Protein AF-A0A6A3Q2L9-F1 (afdb_monomer)

Radius of gyration: 27.47 Å; Cα contacts (8 Å, |Δi|>4): 55; chains: 1; bounding box: 44×64×74 Å

Mean predicted aligned error: 17.3 Å

Foldseek 3Di:
DDDDDDDDDDDDDDPPPDPPDDPPPDPPDDDDDPPDCPPQQAEEALVVCCVVVPNPDSVVSVVLCVDVVSSYHHPYSDDDDDVVVVVVD

Organism: NCBI:txid53985

Sequence (89 aa):
MRRNVLIVRAAVGPRHELPPDVIMAALSQELTEPAEVSGDVQKGTLLEFHKRLAHLNYDSVERLAKEPSSGIYLTDHKWVNCLTCAEGK

Secondary structure (DSSP, 8-state):
-----------------PPP---------------------EEEEHHHHHHHTTT--HHHHHHHHHSGGG-EEEEE------HHHHHT-

pLDDT: mean 76.7, std 18.54, range [46.44, 97.19]

Structure (mmCIF, N/CA/C/O backbone):
data_AF-A0A6A3Q2L9-F1
#
_entry.id   AF-A0A6A3Q2L9-F1
#
loop_
_atom_site.group_PDB
_atom_site.id
_atom_site.type_symbol
_atom_site.label_atom_id
_atom_site.label_alt_id
_atom_site.label_comp_id
_atom_site.label_asym_id
_atom_site.label_entity_id
_ato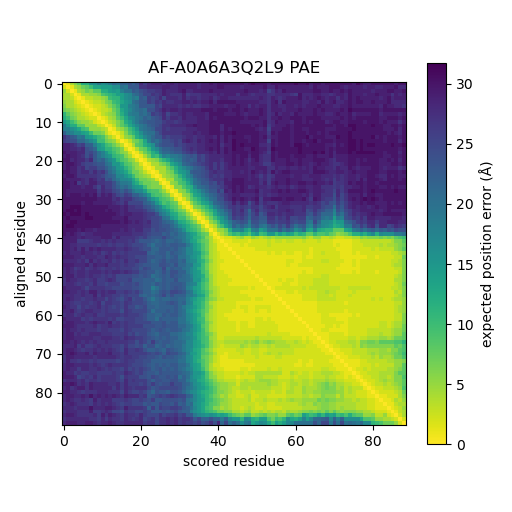m_site.label_seq_id
_atom_site.pdbx_PDB_ins_code
_atom_site.Cartn_x
_atom_site.Cartn_y
_atom_site.Cartn_z
_atom_site.occupancy
_atom_site.B_iso_or_equiv
_atom_site.auth_seq_id
_atom_site.auth_comp_id
_atom_site.auth_asym_id
_atom_site.auth_atom_id
_atom_site.pdbx_PDB_model_num
ATOM 1 N N . MET A 1 1 ? -5.545 56.217 -56.261 1.00 53.53 1 MET A N 1
ATOM 2 C CA . MET A 1 1 ? -5.361 54.927 -55.557 1.00 53.53 1 MET A CA 1
ATOM 3 C C . MET A 1 1 ? -5.712 55.125 -54.088 1.00 53.53 1 MET A C 1
ATOM 5 O O . MET A 1 1 ? -5.038 55.904 -53.427 1.00 53.53 1 MET A O 1
ATOM 9 N N . ARG A 1 2 ? -6.805 54.526 -53.599 1.00 59.81 2 ARG A N 1
ATOM 10 C CA . ARG A 1 2 ? -7.235 54.638 -52.192 1.00 59.81 2 ARG A CA 1
ATOM 11 C C . ARG A 1 2 ? -6.621 53.482 -51.396 1.00 59.81 2 ARG A C 1
ATOM 13 O O . ARG A 1 2 ? -6.716 52.340 -51.831 1.00 59.81 2 ARG A O 1
ATOM 20 N N . ARG A 1 3 ? -5.956 53.781 -50.278 1.00 60.72 3 ARG A N 1
ATOM 21 C CA . ARG A 1 3 ? -5.443 52.783 -49.328 1.00 60.72 3 ARG A CA 1
ATOM 22 C C . ARG A 1 3 ? -6.486 52.613 -48.228 1.00 60.72 3 ARG A C 1
ATOM 24 O O . ARG A 1 3 ? -6.742 53.564 -47.497 1.00 60.72 3 ARG A O 1
ATOM 31 N N . ASN A 1 4 ? -7.076 51.428 -48.126 1.00 60.97 4 ASN A N 1
ATOM 32 C CA . ASN A 1 4 ? -7.992 51.085 -47.043 1.00 60.97 4 ASN A CA 1
ATOM 33 C C . ASN A 1 4 ? -7.162 50.388 -45.961 1.00 60.97 4 ASN A C 1
ATOM 35 O O . ASN A 1 4 ? -6.688 49.277 -46.183 1.00 60.97 4 ASN A O 1
ATOM 39 N N . VAL A 1 5 ? -6.936 51.046 -44.824 1.00 63.97 5 VAL A N 1
ATOM 40 C CA . VAL A 1 5 ? -6.257 50.432 -43.675 1.00 63.97 5 VAL A CA 1
ATOM 41 C C . VAL A 1 5 ? -7.313 50.101 -42.630 1.00 63.97 5 VAL A C 1
ATOM 43 O O . VAL A 1 5 ? -8.036 50.989 -42.183 1.00 63.97 5 VAL A O 1
ATOM 46 N N . LEU A 1 6 ? -7.407 48.826 -42.253 1.00 66.56 6 LEU A N 1
ATOM 47 C CA . LEU A 1 6 ? -8.252 48.375 -41.153 1.00 66.56 6 LEU A CA 1
ATOM 48 C C . LEU A 1 6 ? -7.432 48.438 -39.862 1.00 66.56 6 LEU A C 1
ATOM 50 O O . LEU A 1 6 ? -6.464 47.699 -39.705 1.00 66.56 6 LEU A O 1
ATOM 54 N N . ILE A 1 7 ? -7.806 49.326 -38.945 1.00 68.44 7 ILE A N 1
ATOM 55 C CA . ILE A 1 7 ? -7.212 49.373 -37.607 1.00 68.44 7 ILE A CA 1
ATOM 56 C C . ILE A 1 7 ? -8.150 48.635 -36.659 1.00 68.44 7 ILE A C 1
ATOM 58 O O . ILE A 1 7 ? -9.272 49.076 -36.421 1.00 68.44 7 ILE A O 1
ATOM 62 N N . VAL A 1 8 ? -7.678 47.519 -36.106 1.00 64.31 8 VAL A N 1
ATOM 63 C CA . VAL A 1 8 ? -8.389 46.771 -35.067 1.00 64.31 8 VAL A CA 1
ATOM 64 C C . VAL A 1 8 ? -7.794 47.155 -33.719 1.00 64.31 8 VAL A C 1
ATOM 66 O O . VAL A 1 8 ? -6.612 46.935 -33.466 1.00 64.31 8 VAL A O 1
ATOM 69 N N . ARG A 1 9 ? -8.611 47.740 -32.841 1.00 59.72 9 ARG A N 1
ATOM 70 C CA . ARG A 1 9 ? -8.256 47.917 -31.431 1.00 59.72 9 ARG A CA 1
ATOM 71 C C . ARG A 1 9 ? -8.703 46.680 -30.665 1.00 59.72 9 ARG A C 1
ATOM 73 O O . ARG A 1 9 ? -9.899 46.439 -30.551 1.00 59.72 9 ARG A O 1
ATOM 80 N N . ALA A 1 10 ? -7.752 45.920 -30.137 1.00 60.91 10 ALA A N 1
ATOM 81 C CA . ALA A 1 10 ? -8.034 44.856 -29.185 1.00 60.91 10 ALA A CA 1
ATOM 82 C C . ALA A 1 10 ? -7.781 45.374 -27.766 1.00 60.91 10 ALA A C 1
ATOM 84 O O . ALA A 1 10 ? -6.704 45.892 -27.473 1.00 60.91 10 ALA A O 1
ATOM 85 N N . ALA A 1 11 ? -8.776 45.232 -26.895 1.00 64.75 11 ALA A N 1
ATOM 86 C CA . ALA A 1 11 ? -8.596 45.358 -25.458 1.00 64.75 11 ALA A CA 1
ATOM 87 C C . ALA A 1 11 ? -8.501 43.945 -24.873 1.00 64.75 11 ALA A C 1
ATOM 89 O O . ALA A 1 11 ? -9.383 43.119 -25.107 1.00 64.75 11 ALA A O 1
ATOM 90 N N . VAL A 1 12 ? -7.431 43.659 -24.131 1.00 63.31 12 VAL A N 1
ATOM 91 C CA . VAL A 1 12 ? -7.311 42.421 -23.353 1.00 63.31 12 VAL A CA 1
ATOM 92 C C . VAL A 1 12 ? -7.886 42.700 -21.970 1.00 63.31 12 VAL A C 1
ATOM 94 O O . VAL A 1 12 ? -7.276 43.411 -21.176 1.00 63.31 12 VAL A O 1
ATOM 97 N N . GLY A 1 13 ? -9.080 42.174 -21.699 1.00 63.69 13 GLY A N 1
ATOM 98 C CA . GLY A 1 13 ? -9.587 42.065 -20.332 1.00 63.69 13 GLY A CA 1
ATOM 99 C C . GLY A 1 13 ? -8.872 40.932 -19.582 1.00 63.69 13 GLY A C 1
ATOM 100 O O . GLY A 1 13 ? -8.396 39.990 -20.226 1.00 63.69 13 GLY A O 1
ATOM 101 N N . PRO A 1 14 ? -8.772 40.987 -18.242 1.00 61.59 14 PRO A N 1
ATOM 102 C CA . PRO A 1 14 ? -8.227 39.881 -17.468 1.00 61.59 14 PRO A CA 1
ATOM 103 C C . PRO A 1 14 ? -9.093 38.634 -17.673 1.00 61.59 14 PRO A C 1
ATOM 105 O O . PRO A 1 14 ? -10.303 38.655 -17.451 1.00 61.59 14 PRO A O 1
ATOM 108 N N . ARG A 1 15 ? -8.462 37.537 -18.096 1.00 57.09 15 ARG A N 1
ATOM 109 C CA . ARG A 1 15 ? -9.075 36.210 -18.074 1.00 57.09 15 ARG A CA 1
ATOM 110 C C . ARG A 1 15 ? -9.095 35.720 -16.630 1.00 57.09 15 ARG A C 1
ATOM 112 O O . ARG A 1 15 ? -8.136 35.109 -16.177 1.00 57.09 15 ARG A O 1
ATOM 119 N N . HIS A 1 16 ? -10.172 36.006 -15.906 1.00 53.47 16 HIS A N 1
ATOM 120 C CA . HIS A 1 16 ? -10.572 35.115 -14.824 1.00 53.47 16 HIS A CA 1
ATOM 121 C C . HIS A 1 16 ? -11.335 33.967 -15.482 1.00 53.47 16 HIS A C 1
ATOM 123 O O . HIS A 1 16 ? -12.518 34.090 -15.794 1.00 53.47 16 HIS A O 1
ATOM 129 N N . GLU A 1 17 ? -10.629 32.879 -15.774 1.00 53.34 17 GLU A N 1
ATOM 130 C CA . GLU A 1 17 ? -11.277 31.600 -16.046 1.00 53.34 17 GLU A CA 1
ATOM 131 C C . GLU A 1 17 ? -11.890 31.135 -14.723 1.00 53.34 17 GLU A C 1
ATOM 133 O O . GLU A 1 17 ? -11.204 30.631 -13.837 1.00 53.34 17 GLU A O 1
ATOM 138 N N . LEU A 1 18 ? -13.185 31.399 -14.549 1.00 61.44 18 LEU A N 1
ATOM 139 C CA . LEU A 1 18 ? -13.983 30.702 -13.550 1.00 61.44 18 LEU A CA 1
ATOM 140 C C . LEU A 1 18 ? -13.920 29.203 -13.891 1.00 61.44 18 LEU A C 1
ATOM 142 O O . LEU A 1 18 ? -14.171 28.853 -15.050 1.00 61.44 18 LEU A O 1
ATOM 146 N N . PRO A 1 19 ? -13.587 28.315 -12.939 1.00 61.09 19 PRO A N 1
ATOM 147 C CA . PRO A 1 19 ? -13.742 26.884 -13.152 1.00 61.09 19 PRO A CA 1
ATOM 148 C 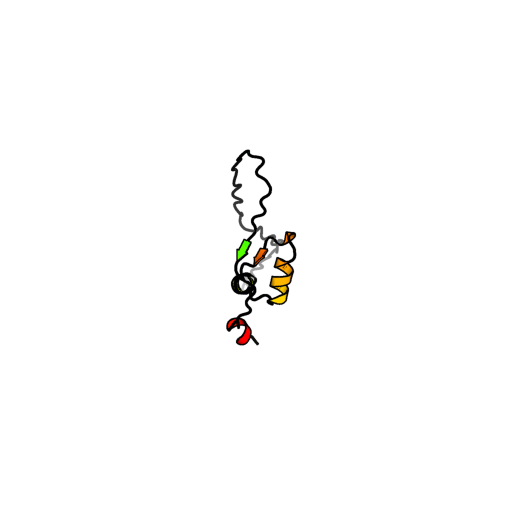C . PRO A 1 19 ? -15.203 26.593 -13.527 1.00 61.09 19 PRO A C 1
ATOM 150 O O . PRO A 1 19 ? -16.098 27.221 -12.955 1.00 61.09 19 PRO A O 1
ATOM 153 N N . PRO A 1 20 ? -15.462 25.679 -14.478 1.00 56.66 20 PRO A N 1
ATOM 154 C CA . PRO A 1 20 ? -16.823 25.321 -14.854 1.00 56.66 20 PRO A CA 1
ATOM 155 C C . PRO A 1 20 ? -17.557 24.793 -13.621 1.00 56.66 20 PRO A C 1
ATOM 157 O O . PRO A 1 20 ? -16.973 24.041 -12.841 1.00 56.66 20 PRO A O 1
ATOM 160 N N . ASP A 1 21 ? -18.809 25.221 -13.457 1.00 53.12 21 ASP A N 1
ATOM 161 C CA . ASP A 1 21 ? -19.701 24.909 -12.339 1.00 53.12 21 ASP A CA 1
ATOM 162 C C . ASP A 1 21 ? -19.529 23.470 -11.825 1.00 53.12 21 ASP A C 1
ATOM 164 O O . ASP A 1 21 ? -20.034 22.503 -12.402 1.00 53.12 21 ASP A O 1
ATOM 168 N N . VAL A 1 22 ? -18.803 23.318 -10.716 1.00 56.31 22 VAL A N 1
ATOM 169 C CA . VAL A 1 22 ? -18.700 22.040 -10.015 1.00 56.31 22 VAL A CA 1
ATOM 170 C C . VAL A 1 22 ? -19.989 21.871 -9.222 1.00 56.31 22 VAL A C 1
ATOM 172 O O . VAL A 1 22 ? -20.202 22.536 -8.208 1.00 56.31 22 VAL A O 1
ATOM 175 N N . ILE A 1 23 ? -20.870 20.984 -9.685 1.00 64.00 23 ILE A N 1
ATOM 176 C CA . ILE A 1 23 ? -22.069 20.594 -8.941 1.00 64.00 23 ILE A CA 1
ATOM 177 C C . ILE A 1 23 ? -21.618 19.801 -7.708 1.00 64.00 23 ILE A C 1
ATOM 179 O O . ILE A 1 23 ? -21.339 18.605 -7.780 1.00 64.00 23 ILE A O 1
ATOM 183 N N . MET A 1 24 ? -21.537 20.478 -6.565 1.00 53.19 24 MET A N 1
ATOM 184 C CA . MET A 1 24 ? -21.345 19.848 -5.260 1.00 53.19 24 MET A CA 1
ATOM 185 C C . MET A 1 24 ? -22.662 19.180 -4.856 1.00 53.19 24 MET A C 1
ATOM 187 O O . MET A 1 24 ? -23.569 19.831 -4.340 1.00 53.19 24 MET A O 1
ATOM 191 N N . ALA A 1 25 ? -22.797 17.879 -5.112 1.00 61.56 25 ALA A N 1
ATOM 192 C CA . ALA A 1 25 ? -23.889 17.100 -4.543 1.00 61.56 25 ALA A CA 1
ATOM 193 C C . ALA A 1 25 ? -23.671 16.986 -3.026 1.00 61.56 25 ALA A C 1
ATOM 195 O O . ALA A 1 25 ? -22.812 16.238 -2.561 1.00 61.56 25 ALA A O 1
ATOM 196 N N . ALA A 1 26 ? -24.433 17.756 -2.251 1.00 56.97 26 ALA A N 1
ATOM 197 C CA . ALA A 1 26 ? -24.530 17.571 -0.812 1.00 56.97 26 ALA A CA 1
ATOM 198 C C . ALA A 1 26 ? -25.267 16.252 -0.545 1.00 56.97 26 ALA A C 1
ATOM 200 O O . ALA A 1 26 ? -26.466 16.134 -0.798 1.00 56.97 26 ALA A O 1
ATOM 201 N N . LEU A 1 27 ? -24.547 15.244 -0.059 1.00 49.75 27 LEU A N 1
ATOM 202 C CA . LEU A 1 27 ? -25.151 14.003 0.413 1.00 49.75 27 LEU A CA 1
ATOM 203 C C . LEU A 1 27 ? -25.731 14.267 1.809 1.00 49.75 27 LEU A C 1
ATOM 205 O O . LEU A 1 27 ? -25.088 14.045 2.830 1.00 4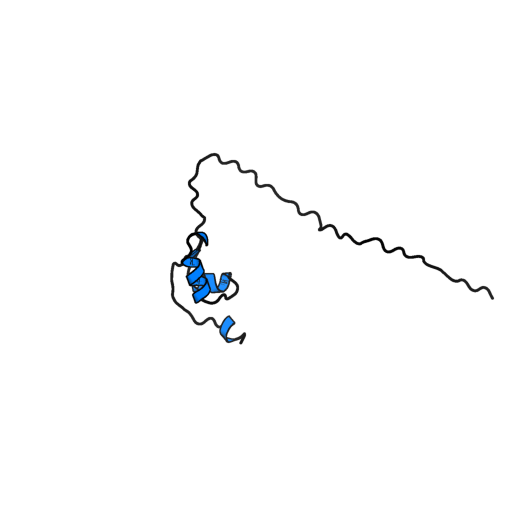9.75 27 LEU A O 1
ATOM 209 N N . SER A 1 28 ? -26.950 14.804 1.848 1.00 56.91 28 SER A N 1
ATOM 210 C CA . SER A 1 28 ? -27.758 14.837 3.064 1.00 56.91 28 SER A CA 1
ATOM 211 C C . SER A 1 28 ? -28.271 13.429 3.341 1.00 56.91 28 SER A C 1
ATOM 213 O O . SER A 1 28 ? -29.305 13.020 2.819 1.00 56.91 28 SER A O 1
ATOM 215 N N . GLN A 1 29 ? -27.540 12.681 4.160 1.00 49.34 29 GLN A N 1
ATOM 216 C CA . GLN A 1 29 ? -28.108 11.568 4.910 1.00 49.34 29 GLN A CA 1
ATOM 217 C C . GLN A 1 29 ? -27.811 11.809 6.384 1.00 49.34 29 GLN A C 1
ATOM 219 O O . GLN A 1 29 ? -26.766 11.443 6.914 1.00 49.34 29 GLN A O 1
ATOM 224 N N . GLU A 1 30 ? -28.748 12.505 7.020 1.00 53.25 30 GLU A N 1
ATOM 225 C CA . GLU A 1 30 ? -28.942 12.451 8.459 1.00 53.25 30 GLU A CA 1
ATOM 226 C C . GLU A 1 30 ? -29.280 10.999 8.816 1.00 53.25 30 GLU A C 1
ATOM 228 O O . GLU A 1 30 ? -30.367 10.510 8.519 1.00 53.25 30 GLU A O 1
ATOM 233 N N . LEU A 1 31 ? -28.321 10.294 9.412 1.00 46.50 31 LEU A N 1
ATOM 234 C CA . LEU A 1 31 ? -28.600 9.137 10.247 1.00 46.50 31 LEU A CA 1
ATOM 235 C C . LEU A 1 31 ? -28.103 9.484 11.643 1.00 46.50 31 LEU A C 1
ATOM 237 O O . LEU A 1 31 ? -26.916 9.417 11.954 1.00 46.50 31 LEU A O 1
ATOM 241 N N . THR A 1 32 ? -29.049 9.937 12.456 1.00 51.34 32 THR A N 1
ATOM 242 C CA . THR A 1 32 ? -28.945 9.989 13.906 1.00 51.34 32 THR A CA 1
ATOM 243 C C . THR A 1 32 ? -28.611 8.602 14.436 1.00 51.34 32 THR A C 1
ATOM 245 O O . THR A 1 32 ? -29.483 7.753 14.472 1.00 51.34 32 THR A O 1
ATOM 248 N N . GLU A 1 33 ? -27.368 8.405 14.856 1.00 49.47 33 GLU A N 1
ATOM 249 C CA . GLU A 1 33 ? -26.946 7.570 15.985 1.00 49.47 33 GLU A CA 1
ATOM 250 C C . GLU A 1 33 ? -25.586 8.138 16.438 1.00 49.47 33 GLU A C 1
ATOM 252 O O . GLU A 1 33 ? -24.796 8.538 15.575 1.00 49.47 33 GLU A O 1
ATOM 257 N N . PRO A 1 34 ? -25.246 8.206 17.740 1.00 53.03 34 PRO A N 1
ATOM 258 C CA . PRO A 1 34 ? -23.877 8.473 18.168 1.00 53.03 34 PRO A CA 1
ATOM 259 C C . PRO A 1 34 ? -23.055 7.207 17.901 1.00 53.03 34 PRO A C 1
ATOM 261 O O . PRO A 1 34 ? -22.673 6.477 18.811 1.00 53.03 34 PRO A O 1
ATOM 264 N N . ALA A 1 35 ? -22.852 6.894 16.624 1.00 46.44 35 ALA A N 1
ATOM 265 C CA . ALA A 1 35 ? -21.994 5.812 16.208 1.00 46.44 35 ALA A CA 1
ATOM 266 C C . ALA A 1 35 ? -20.566 6.277 16.480 1.00 46.44 35 ALA A C 1
ATOM 268 O O . ALA A 1 35 ? -20.051 7.162 15.797 1.00 46.44 35 ALA A O 1
ATOM 269 N N . GLU A 1 36 ? -19.993 5.731 17.554 1.00 49.59 36 GLU A N 1
ATOM 270 C CA . GLU A 1 36 ? -18.563 5.543 17.786 1.00 49.59 36 GLU A CA 1
ATOM 271 C C . GLU A 1 36 ? -17.757 5.870 16.523 1.00 49.59 36 GLU A C 1
ATOM 273 O O . GLU A 1 36 ? -17.998 5.257 15.480 1.00 49.59 36 GLU A O 1
ATOM 278 N N . VAL A 1 37 ? -16.819 6.821 16.607 1.00 50.97 37 VAL A N 1
ATOM 279 C CA . VAL A 1 37 ? -15.812 7.088 15.568 1.00 50.97 37 VAL A CA 1
ATOM 280 C C . VAL A 1 37 ? -14.983 5.814 15.387 1.00 50.97 37 VAL A C 1
ATOM 282 O O . VAL A 1 37 ? -13.869 5.668 15.878 1.00 50.97 37 VAL A O 1
ATOM 285 N N . SER A 1 38 ? -15.557 4.835 14.702 1.00 52.00 38 SER A N 1
ATOM 286 C CA . SER A 1 38 ? -14.859 3.712 14.132 1.00 52.00 38 SER A CA 1
ATOM 287 C C . SER A 1 38 ? -14.199 4.317 12.911 1.00 52.00 38 SER A C 1
ATOM 289 O O . SER A 1 38 ? -14.810 4.431 11.851 1.00 52.00 38 SER A O 1
ATOM 291 N N . GLY A 1 39 ? -12.997 4.867 13.111 1.00 61.25 39 GLY A N 1
ATOM 292 C CA . GLY A 1 39 ? -12.188 5.353 12.004 1.00 61.25 39 GLY A CA 1
ATOM 293 C C . GLY A 1 39 ? -12.163 4.265 10.938 1.00 61.25 39 GLY A C 1
ATOM 294 O O . GLY A 1 39 ? -11.969 3.097 11.275 1.00 61.25 39 GLY A O 1
ATOM 295 N N . ASP A 1 40 ? -12.438 4.629 9.689 1.00 74.50 40 ASP A N 1
ATOM 296 C CA . ASP A 1 40 ? -12.429 3.701 8.560 1.00 74.50 40 ASP A CA 1
ATOM 297 C C . ASP A 1 40 ? -10.992 3.200 8.349 1.00 74.50 40 ASP A C 1
ATOM 299 O O . ASP A 1 40 ? -10.212 3.757 7.575 1.00 74.50 40 ASP A O 1
ATOM 303 N N . VAL A 1 41 ? -10.590 2.212 9.156 1.00 88.31 41 VAL A N 1
ATOM 304 C CA . VAL A 1 41 ? -9.248 1.647 9.133 1.00 88.31 41 VAL A CA 1
ATOM 305 C C . VAL A 1 41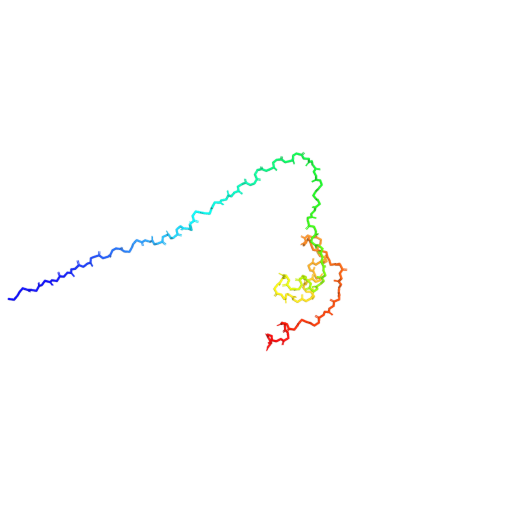 ? -9.141 0.817 7.869 1.00 88.31 41 VAL A C 1
ATOM 307 O O . VAL A 1 41 ? -9.682 -0.289 7.772 1.00 88.31 41 VAL A O 1
ATOM 310 N N . GLN A 1 42 ? -8.389 1.334 6.906 1.00 94.19 42 GLN A N 1
ATOM 311 C CA . GLN A 1 42 ? -8.097 0.641 5.670 1.00 94.19 42 GLN A CA 1
ATOM 312 C C . GLN A 1 42 ? -7.143 -0.510 5.963 1.00 94.19 42 GLN A C 1
ATOM 314 O O . GLN A 1 42 ? -5.980 -0.314 6.320 1.00 94.19 42 GLN A O 1
ATOM 319 N N . LYS A 1 43 ? -7.648 -1.729 5.792 1.00 95.75 43 LYS A N 1
ATOM 320 C CA . LYS A 1 43 ? -6.870 -2.958 5.928 1.00 95.75 43 LYS A CA 1
ATOM 321 C C . LYS A 1 43 ? -6.372 -3.414 4.565 1.00 95.75 43 LYS A C 1
ATOM 323 O O . LYS A 1 43 ? -7.103 -3.343 3.580 1.00 95.75 43 LYS A O 1
ATOM 328 N N . GLY A 1 44 ? -5.143 -3.901 4.516 1.00 95.62 44 GLY A N 1
ATOM 329 C CA . GLY A 1 44 ? -4.550 -4.427 3.291 1.00 95.62 44 GLY A CA 1
ATOM 330 C C . GLY A 1 44 ? -3.116 -4.881 3.507 1.00 95.62 44 GLY A C 1
ATOM 331 O O . GLY A 1 44 ? -2.514 -4.632 4.548 1.00 95.62 44 GLY A O 1
ATOM 332 N N . THR A 1 45 ? -2.557 -5.558 2.519 1.00 97.12 45 THR A N 1
ATOM 333 C CA . THR A 1 45 ? -1.168 -6.021 2.550 1.00 97.12 45 THR A CA 1
ATOM 334 C C . THR A 1 45 ? -0.194 -4.877 2.269 1.00 97.12 45 THR A C 1
ATOM 336 O O . THR A 1 45 ? -0.525 -3.889 1.607 1.00 97.12 45 THR A O 1
ATOM 339 N N . LEU A 1 46 ? 1.055 -5.032 2.710 1.00 97.19 46 LEU A N 1
ATOM 340 C CA . LEU A 1 46 ? 2.123 -4.075 2.425 1.00 97.19 46 LEU A CA 1
ATOM 341 C C . LEU A 1 46 ? 2.306 -3.817 0.916 1.00 97.19 46 LEU A C 1
ATOM 343 O O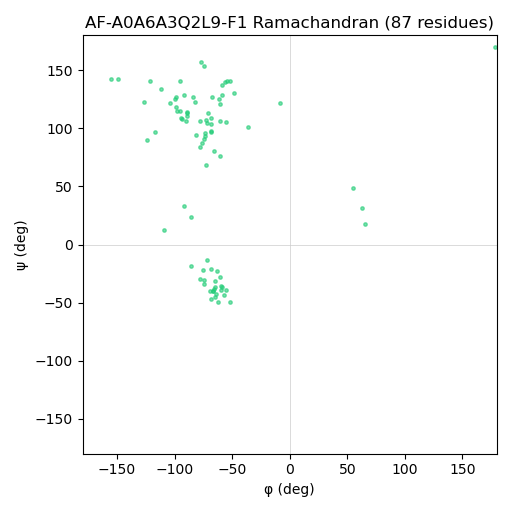 . LEU A 1 46 ? 2.498 -2.674 0.502 1.00 97.19 46 LEU A O 1
ATOM 347 N N . LEU A 1 47 ? 2.186 -4.856 0.080 1.00 95.88 47 LEU A N 1
ATOM 348 C CA . LEU A 1 47 ? 2.275 -4.731 -1.379 1.00 95.88 47 LEU A CA 1
ATOM 349 C C . LEU A 1 47 ? 1.113 -3.923 -1.973 1.00 95.88 47 LEU A C 1
ATOM 351 O O . LEU A 1 47 ? 1.317 -3.137 -2.901 1.00 95.88 47 LEU A O 1
ATOM 355 N N . GLU A 1 48 ? -0.105 -4.112 -1.467 1.00 96.25 48 GLU A N 1
ATOM 356 C CA . GLU A 1 48 ? -1.274 -3.360 -1.930 1.00 96.25 48 GLU A CA 1
ATOM 357 C C . GLU A 1 48 ? -1.139 -1.878 -1.606 1.00 96.25 48 GLU A C 1
ATOM 359 O O . GLU A 1 48 ? -1.356 -1.047 -2.486 1.00 96.25 48 GLU A O 1
ATOM 364 N N . PHE A 1 49 ? -0.721 -1.532 -0.386 1.00 96.56 49 PHE A N 1
ATOM 365 C CA . PHE A 1 49 ? -0.483 -0.136 -0.026 1.00 96.56 49 PHE A CA 1
ATOM 366 C C . PHE A 1 49 ? 0.697 0.467 -0.778 1.00 96.56 49 PHE A C 1
ATOM 368 O O . PHE A 1 49 ? 0.574 1.587 -1.262 1.00 96.56 49 PHE A O 1
ATOM 375 N N . HIS A 1 50 ? 1.789 -0.277 -0.970 1.00 96.38 50 HIS A N 1
ATOM 376 C CA . HIS A 1 50 ? 2.889 0.148 -1.836 1.00 96.38 50 HIS A CA 1
ATOM 377 C C . HIS A 1 50 ? 2.377 0.553 -3.227 1.00 96.38 50 HIS A C 1
ATOM 379 O O . HIS A 1 50 ? 2.670 1.651 -3.690 1.00 96.38 50 HIS A O 1
ATOM 385 N N . LYS A 1 51 ? 1.544 -0.277 -3.870 1.00 95.00 51 LYS A N 1
ATOM 386 C CA . LYS A 1 51 ? 0.971 0.032 -5.193 1.00 95.00 51 LYS A CA 1
ATOM 387 C C . LYS A 1 51 ? -0.032 1.190 -5.156 1.00 95.00 51 LYS A C 1
ATOM 389 O O . LYS A 1 51 ? 0.048 2.087 -5.990 1.00 95.00 51 LYS A O 1
ATOM 394 N N . ARG A 1 52 ? -0.967 1.193 -4.197 1.00 95.56 52 ARG A N 1
ATOM 395 C CA . ARG A 1 52 ? -2.018 2.224 -4.066 1.00 95.56 52 ARG A CA 1
ATOM 396 C C . ARG A 1 52 ? -1.446 3.606 -3.750 1.00 95.56 52 ARG A C 1
ATOM 398 O O . ARG A 1 52 ? -2.005 4.603 -4.189 1.00 95.56 52 ARG A O 1
ATOM 405 N N . LEU A 1 53 ? -0.324 3.661 -3.035 1.00 95.12 53 LEU A N 1
ATOM 406 C CA . LEU A 1 53 ? 0.394 4.887 -2.683 1.00 95.12 53 LEU A CA 1
ATOM 407 C C . LEU A 1 53 ? 1.481 5.233 -3.714 1.00 95.12 53 LEU A C 1
ATOM 409 O O . LEU A 1 53 ? 2.527 5.764 -3.355 1.00 95.12 53 LEU A O 1
ATOM 413 N N . ALA A 1 54 ? 1.241 4.920 -4.991 1.00 95.12 54 ALA A N 1
ATOM 414 C CA . ALA A 1 54 ? 2.129 5.250 -6.106 1.00 95.12 54 ALA A CA 1
ATOM 415 C C . ALA A 1 54 ? 3.570 4.742 -5.920 1.00 95.12 54 ALA A C 1
ATOM 417 O O . ALA A 1 54 ? 4.536 5.474 -6.118 1.00 95.12 54 ALA A O 1
ATOM 418 N N . HIS A 1 55 ? 3.707 3.469 -5.553 1.00 95.19 55 HIS A N 1
ATOM 419 C CA . HIS A 1 55 ? 4.995 2.802 -5.358 1.00 95.19 55 HIS A CA 1
ATOM 420 C C . HIS A 1 55 ? 5.850 3.397 -4.230 1.00 95.19 55 HIS A C 1
ATOM 422 O O . HIS A 1 55 ? 7.080 3.345 -4.277 1.00 95.19 55 HIS A O 1
ATOM 428 N N . LEU A 1 56 ? 5.205 3.929 -3.187 1.00 95.12 56 LEU A N 1
ATOM 429 C CA . LEU A 1 56 ? 5.884 4.432 -1.997 1.00 95.12 56 LEU A CA 1
ATOM 430 C C . LEU A 1 56 ? 6.794 3.356 -1.379 1.00 95.12 56 LEU A C 1
ATOM 432 O O . LEU A 1 56 ? 6.418 2.187 -1.307 1.00 95.12 56 LEU A O 1
ATOM 436 N N . ASN A 1 57 ? 7.980 3.751 -0.903 1.00 94.12 57 ASN A N 1
ATOM 437 C CA . ASN A 1 57 ? 8.923 2.828 -0.264 1.00 94.12 57 ASN A CA 1
ATOM 438 C C . ASN A 1 57 ? 8.257 2.012 0.858 1.00 94.12 57 ASN A C 1
ATOM 440 O O . ASN A 1 57 ? 7.488 2.559 1.652 1.00 94.12 57 ASN A O 1
ATOM 444 N N . TYR A 1 58 ? 8.611 0.731 0.960 1.00 95.62 58 TYR A N 1
ATOM 445 C CA . TYR A 1 58 ? 8.041 -0.178 1.951 1.00 95.62 58 TYR A CA 1
ATOM 446 C C . TYR A 1 58 ? 8.222 0.329 3.386 1.00 95.62 58 TYR A C 1
ATOM 448 O O . TYR A 1 58 ? 7.241 0.367 4.125 1.00 95.62 58 TYR A O 1
ATOM 456 N N . ASP A 1 59 ? 9.403 0.845 3.752 1.00 96.44 59 ASP A N 1
ATOM 457 C CA . ASP A 1 59 ? 9.619 1.409 5.097 1.00 96.44 59 ASP A CA 1
ATOM 458 C C . ASP A 1 59 ? 8.676 2.577 5.398 1.00 96.44 59 ASP A C 1
ATOM 460 O O . ASP A 1 59 ? 8.228 2.758 6.529 1.00 96.44 59 ASP A O 1
ATOM 464 N N . SER A 1 60 ? 8.366 3.397 4.392 1.00 96.38 60 SER A N 1
ATOM 465 C CA . SER A 1 60 ? 7.457 4.531 4.555 1.00 96.38 60 SER A CA 1
ATOM 466 C C . SER A 1 60 ? 6.023 4.055 4.778 1.00 96.38 60 SER A C 1
ATOM 468 O O . SER A 1 60 ? 5.333 4.602 5.634 1.00 96.38 60 SER A O 1
ATOM 470 N N . VAL A 1 61 ? 5.591 3.012 4.063 1.00 96.12 61 VAL A N 1
ATOM 471 C CA . VAL A 1 61 ? 4.276 2.389 4.274 1.00 96.12 61 VAL A CA 1
ATOM 472 C C . VAL A 1 61 ? 4.188 1.763 5.668 1.00 96.12 61 VAL A C 1
ATOM 474 O O . VAL A 1 61 ? 3.201 1.964 6.370 1.00 96.12 61 VAL A O 1
ATOM 477 N N . GLU A 1 62 ? 5.235 1.074 6.123 1.00 96.56 62 GLU A N 1
ATOM 478 C CA . GLU A 1 62 ? 5.271 0.523 7.481 1.00 96.56 62 GLU A CA 1
ATOM 479 C C . GLU A 1 62 ? 5.265 1.607 8.560 1.00 96.56 62 GLU A C 1
ATOM 481 O O . GLU A 1 62 ? 4.651 1.435 9.612 1.00 96.56 62 GLU A O 1
ATOM 486 N N . ARG A 1 63 ? 5.936 2.738 8.321 1.00 96.50 63 ARG A N 1
ATOM 487 C CA . ARG A 1 63 ? 5.893 3.888 9.232 1.00 96.50 63 ARG A CA 1
ATOM 488 C C . ARG A 1 63 ? 4.504 4.511 9.305 1.00 96.50 63 ARG A C 1
ATOM 490 O O . ARG A 1 63 ? 4.103 4.884 10.400 1.00 96.50 63 ARG A O 1
ATOM 497 N N . LEU A 1 64 ? 3.780 4.587 8.187 1.00 95.19 64 LEU A N 1
ATOM 498 C CA . LEU A 1 64 ? 2.384 5.031 8.186 1.00 95.19 64 LEU A CA 1
ATOM 499 C C . LEU A 1 64 ? 1.523 4.076 9.011 1.00 95.19 64 LEU A C 1
ATOM 501 O O . LEU A 1 64 ? 0.849 4.520 9.927 1.00 95.19 64 LEU A O 1
ATOM 505 N N . ALA A 1 65 ? 1.632 2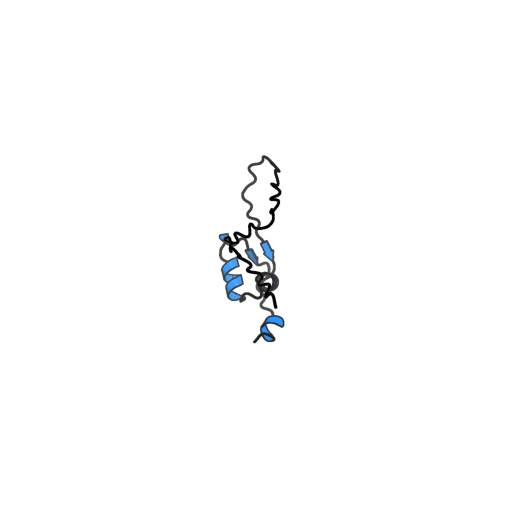.769 8.783 1.00 95.12 65 ALA A N 1
ATOM 506 C CA . ALA A 1 65 ? 0.849 1.775 9.517 1.00 95.12 65 ALA A CA 1
ATOM 507 C C . ALA A 1 65 ? 1.128 1.733 11.034 1.00 95.12 65 ALA A C 1
ATOM 509 O O . ALA A 1 65 ? 0.291 1.268 11.804 1.00 95.12 65 ALA A O 1
ATOM 510 N N . LYS A 1 66 ? 2.300 2.205 11.481 1.00 95.06 66 LY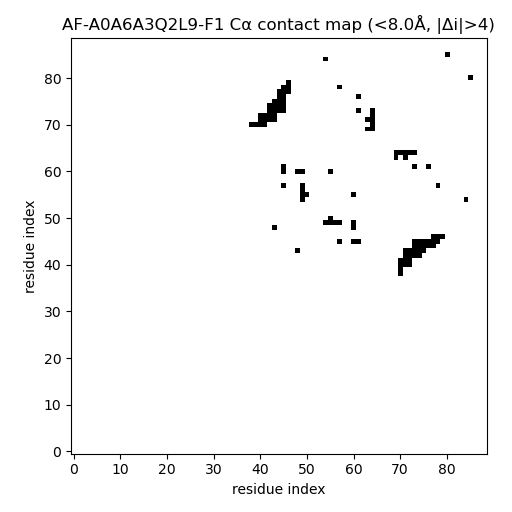S A N 1
ATOM 511 C CA . LYS A 1 66 ? 2.627 2.348 12.912 1.00 95.06 66 LYS A CA 1
ATOM 512 C C . LYS A 1 66 ? 1.933 3.538 13.568 1.00 95.06 66 LYS A C 1
ATOM 514 O O . LYS A 1 66 ? 1.812 3.551 14.788 1.00 95.06 66 LYS A O 1
ATOM 519 N N . GLU A 1 67 ? 1.524 4.529 12.784 1.00 93.19 67 GLU A N 1
ATOM 520 C CA . GLU A 1 67 ? 0.840 5.727 13.254 1.00 93.19 67 GLU A CA 1
ATOM 521 C C . GLU A 1 67 ? -0.678 5.468 13.263 1.00 93.19 67 GLU A C 1
ATOM 523 O O . GLU A 1 67 ? -1.273 5.363 12.186 1.00 93.19 67 GLU A O 1
ATOM 528 N N . PRO A 1 68 ? -1.339 5.367 14.436 1.00 85.44 68 PRO A N 1
ATOM 529 C CA . PRO A 1 68 ? -2.769 5.057 14.511 1.00 85.44 68 PRO A CA 1
ATOM 530 C C . PRO A 1 68 ? -3.644 6.093 13.800 1.00 85.44 68 PRO A C 1
ATOM 532 O O . PRO A 1 68 ? -4.710 5.753 13.289 1.00 85.44 68 PRO A O 1
ATOM 535 N N . SER A 1 69 ? -3.182 7.347 13.724 1.00 88.81 69 SER A N 1
ATOM 536 C CA . SER A 1 69 ? -3.887 8.416 13.010 1.00 88.81 69 SER A CA 1
ATOM 537 C C . SER A 1 69 ? -3.840 8.281 11.484 1.00 88.81 69 SER A C 1
ATOM 539 O O . SER A 1 69 ? -4.630 8.927 10.798 1.00 88.81 69 SER A O 1
ATOM 541 N N . SER A 1 70 ? -2.974 7.420 10.934 1.00 90.50 70 SER A N 1
ATOM 542 C CA . SER A 1 70 ? -2.910 7.164 9.489 1.00 90.50 70 SER A CA 1
ATOM 543 C C . SER A 1 70 ? -4.141 6.431 8.950 1.00 90.50 70 SER A C 1
ATOM 545 O O . SER A 1 70 ? -4.387 6.461 7.745 1.00 90.50 70 SER A O 1
ATOM 547 N N . GLY A 1 71 ? -4.890 5.740 9.819 1.00 93.00 71 GLY A N 1
ATOM 548 C CA . GLY A 1 71 ? -6.036 4.925 9.420 1.00 93.00 71 GLY A CA 1
ATOM 549 C C . GLY A 1 71 ? -5.667 3.720 8.548 1.00 93.00 71 GLY A C 1
ATOM 550 O O . GLY A 1 71 ? -6.540 3.174 7.882 1.00 93.00 71 GLY A O 1
ATOM 551 N N . ILE A 1 72 ? -4.399 3.298 8.519 1.00 94.12 72 ILE A N 1
ATOM 552 C CA . ILE A 1 72 ? -3.938 2.147 7.735 1.00 94.12 72 ILE A CA 1
ATOM 553 C C . ILE A 1 72 ? -3.522 1.016 8.672 1.00 94.12 72 ILE A C 1
ATOM 555 O O . ILE A 1 72 ? -2.769 1.218 9.620 1.00 94.12 72 ILE A O 1
ATOM 559 N N . TYR A 1 73 ? -3.967 -0.199 8.364 1.00 95.06 73 TYR A N 1
ATOM 560 C CA . TYR A 1 73 ? -3.567 -1.412 9.063 1.00 95.06 73 TYR A CA 1
ATOM 561 C C . TYR A 1 73 ? -3.043 -2.452 8.073 1.00 95.06 73 TYR A C 1
ATOM 563 O O . TYR A 1 73 ? -3.747 -2.873 7.151 1.00 95.06 73 TYR A O 1
ATOM 571 N N . LEU A 1 74 ? -1.802 -2.889 8.286 1.00 96.50 74 LEU A N 1
ATOM 572 C CA . LEU A 1 74 ? -1.181 -3.918 7.462 1.00 96.50 74 LEU A CA 1
ATOM 573 C C . LEU A 1 74 ? -1.617 -5.307 7.924 1.00 96.50 74 LEU A C 1
ATOM 575 O O . LEU A 1 74 ? -1.417 -5.683 9.074 1.00 96.50 74 LEU A O 1
ATOM 579 N N . THR A 1 75 ? -2.200 -6.085 7.016 1.00 96.44 75 THR A N 1
ATOM 580 C CA . THR A 1 75 ? -2.558 -7.492 7.264 1.00 96.44 75 THR A CA 1
ATOM 581 C C . THR A 1 75 ? -1.395 -8.446 6.992 1.00 96.44 75 THR A C 1
ATOM 583 O O . THR A 1 75 ? -1.423 -9.589 7.437 1.00 96.44 75 THR A O 1
ATOM 586 N N . ASP A 1 76 ? -0.391 -7.985 6.244 1.00 94.38 76 ASP A N 1
ATOM 587 C CA . ASP A 1 76 ? 0.850 -8.691 5.931 1.00 94.38 76 ASP A CA 1
ATOM 588 C C . ASP A 1 76 ? 1.986 -7.673 5.757 1.00 94.38 76 ASP A C 1
ATOM 590 O O . ASP A 1 76 ? 1.781 -6.598 5.188 1.00 94.38 76 ASP A O 1
ATOM 594 N N . HIS A 1 77 ? 3.178 -8.044 6.221 1.00 94.75 77 HIS A N 1
ATOM 595 C CA . HIS A 1 77 ? 4.413 -7.259 6.172 1.00 94.75 77 HIS A CA 1
ATOM 596 C C . HIS A 1 77 ? 5.428 -7.830 5.175 1.00 94.75 77 HIS A C 1
ATOM 598 O O . HIS A 1 77 ? 6.597 -7.456 5.191 1.00 94.75 77 HIS A O 1
ATOM 604 N N . LYS A 1 78 ? 5.030 -8.768 4.311 1.00 92.94 78 LYS A N 1
ATOM 605 C CA . LYS A 1 78 ? 5.940 -9.366 3.338 1.00 92.94 78 LYS A CA 1
ATOM 606 C C . LYS A 1 78 ? 6.389 -8.356 2.287 1.00 92.94 78 LYS A C 1
ATOM 608 O O . LYS A 1 78 ? 5.586 -7.763 1.566 1.00 92.94 78 LYS A O 1
ATOM 613 N N . TRP A 1 79 ? 7.703 -8.245 2.133 1.00 92.12 79 TRP A N 1
ATOM 614 C CA . TRP A 1 79 ? 8.314 -7.471 1.062 1.00 92.12 79 TRP A CA 1
ATOM 615 C C . TRP A 1 79 ? 8.391 -8.338 -0.188 1.00 92.12 79 TRP A C 1
ATOM 617 O O . TRP A 1 79 ? 8.904 -9.460 -0.166 1.00 92.12 79 TRP A O 1
ATOM 627 N N . VAL A 1 80 ? 7.860 -7.821 -1.288 1.00 90.94 80 VAL A N 1
ATOM 628 C CA . VAL A 1 80 ? 7.878 -8.498 -2.585 1.00 90.94 80 VAL A CA 1
ATOM 629 C C . VAL A 1 80 ? 8.599 -7.599 -3.576 1.00 90.94 80 VAL A C 1
ATOM 631 O O . VAL A 1 80 ? 8.416 -6.380 -3.564 1.00 90.94 80 VAL A O 1
ATOM 634 N N . ASN A 1 81 ? 9.408 -8.186 -4.458 1.00 90.44 81 ASN A N 1
ATOM 635 C CA . ASN A 1 81 ? 10.004 -7.425 -5.550 1.00 90.44 81 ASN A CA 1
ATOM 636 C C . ASN A 1 81 ? 8.899 -6.832 -6.429 1.00 90.44 81 ASN A C 1
ATOM 638 O O . ASN A 1 81 ? 8.082 -7.556 -6.998 1.00 90.44 81 ASN A O 1
ATOM 642 N N . CYS A 1 82 ? 8.891 -5.506 -6.546 1.00 91.19 82 CYS A N 1
ATOM 643 C CA . CYS A 1 82 ? 7.981 -4.795 -7.426 1.00 91.19 82 CYS A CA 1
ATOM 644 C C . CYS A 1 82 ? 8.678 -4.553 -8.767 1.00 91.19 82 CYS A C 1
ATOM 646 O O . CYS A 1 82 ? 9.599 -3.741 -8.849 1.00 91.19 82 CYS A O 1
ATOM 648 N N . LEU A 1 83 ? 8.250 -5.270 -9.812 1.00 89.00 83 LEU A N 1
ATOM 649 C CA . LEU A 1 83 ? 8.852 -5.176 -11.149 1.00 89.00 83 LEU A CA 1
ATOM 650 C C . LEU A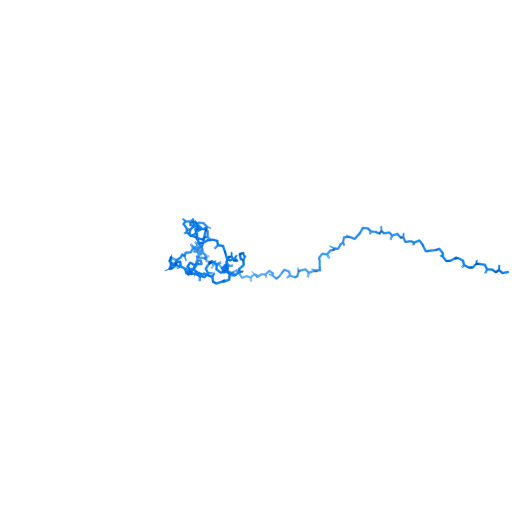 1 83 ? 8.770 -3.750 -11.713 1.00 89.00 83 LEU A C 1
ATOM 652 O O . LEU A 1 83 ? 9.755 -3.249 -12.237 1.00 89.00 83 LEU A O 1
ATOM 656 N N . THR A 1 84 ? 7.656 -3.051 -11.481 1.00 88.19 84 THR A N 1
ATOM 657 C CA . THR A 1 84 ? 7.472 -1.652 -11.898 1.00 88.19 84 THR A CA 1
ATOM 658 C C . THR A 1 84 ? 8.522 -0.716 -11.292 1.00 88.19 84 THR A C 1
ATOM 660 O O . THR A 1 84 ? 8.998 0.196 -11.959 1.00 88.19 84 THR A O 1
ATOM 663 N N . CYS A 1 85 ? 8.932 -0.955 -10.042 1.00 90.44 85 CYS A N 1
ATOM 664 C CA . CYS A 1 85 ? 10.000 -0.181 -9.405 1.00 90.44 85 CYS A CA 1
ATOM 665 C C . CYS A 1 85 ? 11.391 -0.552 -9.929 1.00 90.44 85 CYS A C 1
ATOM 667 O O . CYS A 1 85 ? 12.285 0.287 -9.925 1.00 90.44 85 CYS A O 1
ATOM 669 N N . ALA A 1 86 ? 11.588 -1.806 -10.341 1.00 86.19 86 ALA A N 1
ATOM 670 C CA . ALA A 1 86 ? 12.859 -2.281 -10.876 1.00 86.19 86 ALA A CA 1
ATOM 671 C C . ALA A 1 86 ? 13.117 -1.781 -12.308 1.00 86.19 86 ALA A C 1
ATOM 673 O O . ALA A 1 86 ? 14.265 -1.525 -12.658 1.00 86.19 86 ALA A O 1
ATOM 674 N N . GLU A 1 87 ? 12.066 -1.631 -13.117 1.00 82.81 87 GLU A N 1
ATOM 675 C CA . GLU A 1 87 ? 12.145 -1.155 -14.506 1.00 82.81 87 GLU A CA 1
ATOM 676 C C . GLU A 1 87 ? 12.325 0.368 -14.615 1.00 82.81 87 GLU A C 1
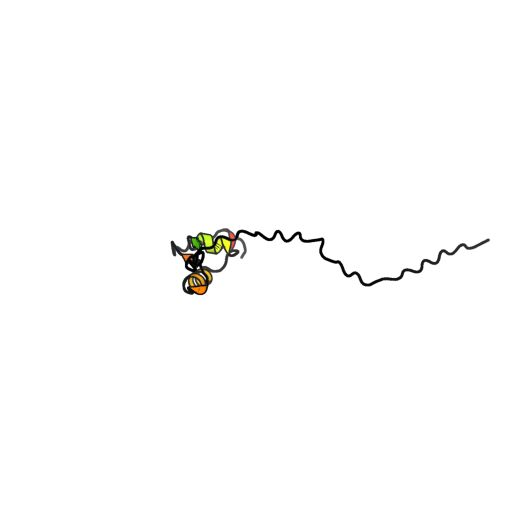ATOM 678 O O . GLU A 1 87 ? 12.933 0.849 -15.565 1.00 82.81 87 GLU A O 1
ATOM 683 N N . GLY A 1 88 ? 11.815 1.136 -13.647 1.00 67.88 88 GLY A N 1
ATOM 684 C CA . GLY A 1 88 ? 11.842 2.605 -13.653 1.00 67.88 88 GLY A CA 1
ATOM 685 C C . GLY A 1 88 ? 13.114 3.247 -13.088 1.00 67.88 88 GLY A C 1
ATOM 686 O O . GLY A 1 88 ? 13.035 4.372 -12.593 1.00 67.88 88 GLY A O 1
ATOM 687 N N . LYS A 1 89 ? 14.246 2.535 -13.085 1.00 55.94 89 LYS A N 1
ATOM 688 C CA . LYS A 1 89 ? 15.491 2.957 -12.424 1.00 55.94 89 LYS A CA 1
ATOM 689 C C . LYS A 1 89 ? 16.548 3.488 -13.388 1.00 55.94 89 LYS A C 1
ATOM 691 O O . LYS A 1 89 ? 16.708 2.904 -14.478 1.00 55.94 89 LYS A O 1
#

Solvent-accessible surface area (backbone atoms only — not comparable to full-atom values): 6238 Å² total; per-residue (Å²): 137,87,84,87,81,86,84,81,87,83,81,86,74,86,83,77,78,74,76,76,87,77,84,78,81,79,83,84,71,90,71,94,65,94,68,72,89,70,69,79,59,46,71,40,38,44,60,55,51,24,56,74,56,75,63,43,56,66,70,60,55,53,54,41,40,71,36,80,87,64,35,39,41,68,78,39,83,66,89,70,93,54,65,73,67,67,70,75,110